Protein AF-B6GAD9-F1 (afdb_monomer)

Foldseek 3Di:
DDDAAEDAPVCCVVPVPVVLVCQQVVQGWYFHDDPNHGDDIDHDPVSVVVVVVVVVVVVVVVVVVVVVVVVVVVCVVVVVDDPPVVVVVVCCVPPVD

Secondary structure (DSSP, 8-state):
-PPPEEEEHHHHHHSHHHHHHHHHHH---EEEEETTEEEEEE--HHHHHHHHHHHHHHHHHHHHHHHHHHHHHHHHHHT----HHHHHHHHHHHH--

pLDDT: mean 93.45, std 6.85, range [51.19, 97.62]

InterPro domains:
  IPR006442 Type II toxin-antitoxin system, antitoxin Phd/YefM [PF02604] (8-53)
  IPR036165 YefM-like superfamily [SSF143120] (6-83)

Solvent-accessible surface area (backbone atoms only — not comparable to full-atom values): 5566 Å² total; per-residue (Å²): 131,82,80,74,51,71,45,54,51,68,46,55,78,76,41,43,68,63,54,50,50,47,14,58,72,68,62,47,61,35,33,25,20,57,95,89,36,78,76,47,75,48,56,27,66,69,56,48,51,54,56,48,52,54,52,50,54,50,52,51,53,50,50,54,52,49,51,54,51,52,49,51,53,50,35,49,75,72,62,72,58,73,60,66,74,58,54,52,51,53,43,29,76,74,69,74,95

Sequence (97 aa):
MAMPHMEPISEMQRNSASLTERATQTKEPIYLTKHGKASVVLIDAEEFDRRMSYRDAIIEREQDRYAGIMQGHSQIAQGDGVPLGTALRQLEETWGM

Organism: NCBI:txid445975

Structure (mmCIF, N/CA/C/O backbone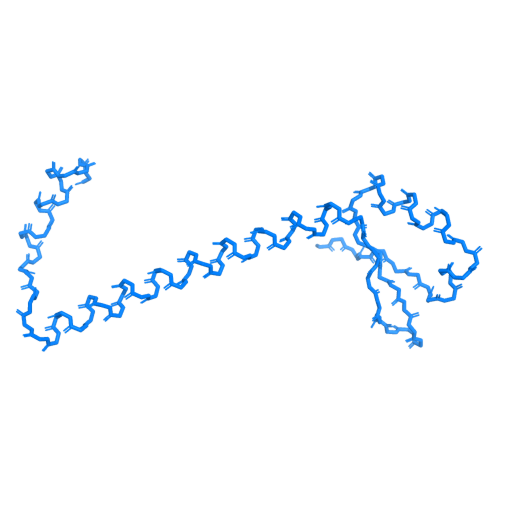):
data_AF-B6GAD9-F1
#
_entry.id   AF-B6GAD9-F1
#
loop_
_atom_site.group_PDB
_atom_site.id
_atom_site.type_symbol
_atom_site.label_atom_id
_atom_site.label_alt_id
_atom_site.label_comp_id
_atom_site.label_asym_id
_atom_site.label_entity_id
_atom_site.label_seq_id
_atom_site.pdbx_PDB_ins_code
_atom_site.Cartn_x
_atom_site.Cartn_y
_atom_site.Cartn_z
_atom_site.occupancy
_atom_site.B_iso_or_equiv
_atom_site.auth_seq_id
_atom_site.auth_comp_id
_atom_site.auth_asym_id
_atom_site.auth_atom_id
_atom_site.pdbx_PDB_model_num
ATOM 1 N N . MET A 1 1 ? -3.982 16.110 5.417 1.00 51.19 1 MET A N 1
ATOM 2 C CA . MET A 1 1 ? -3.980 14.664 5.717 1.00 51.19 1 MET A CA 1
ATOM 3 C C . MET A 1 1 ? -4.859 14.480 6.942 1.00 51.19 1 MET A C 1
ATOM 5 O O . MET A 1 1 ? -4.575 15.124 7.946 1.00 51.19 1 MET A O 1
ATOM 9 N N . ALA A 1 2 ? -5.978 13.760 6.8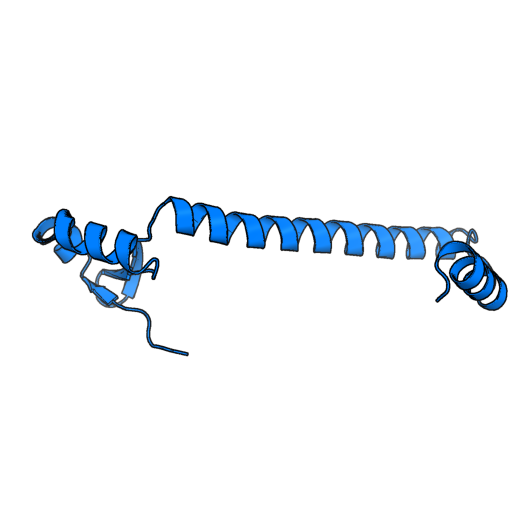36 1.00 69.25 2 ALA A N 1
ATOM 10 C CA . ALA A 1 2 ? -6.831 13.515 7.999 1.00 69.25 2 ALA A CA 1
ATOM 11 C C . ALA A 1 2 ? -6.034 12.720 9.042 1.00 69.25 2 ALA A C 1
ATOM 13 O O . ALA A 1 2 ? -5.232 11.858 8.677 1.00 69.25 2 ALA A O 1
ATOM 14 N N . MET A 1 3 ? -6.201 13.047 10.323 1.00 74.75 3 MET A N 1
ATOM 15 C CA . MET A 1 3 ? -5.550 12.284 11.384 1.00 74.75 3 MET A CA 1
ATOM 16 C C . MET A 1 3 ? -6.122 10.862 11.384 1.00 74.75 3 MET A C 1
ATOM 18 O O . MET A 1 3 ? -7.347 10.720 11.387 1.00 74.75 3 MET A O 1
ATOM 22 N N . PRO A 1 4 ? -5.275 9.818 11.361 1.00 83.00 4 PRO A N 1
ATOM 23 C CA . PRO A 1 4 ? -5.762 8.451 11.398 1.00 83.00 4 PRO A CA 1
ATOM 24 C C . PRO A 1 4 ? -6.492 8.202 12.715 1.00 83.00 4 PRO A C 1
ATOM 26 O O . PRO A 1 4 ? -6.097 8.717 13.763 1.00 83.00 4 PRO A O 1
ATOM 29 N N . HIS A 1 5 ? -7.561 7.415 12.662 1.00 90.81 5 HIS A N 1
ATOM 30 C CA . HIS A 1 5 ? -8.305 7.065 13.859 1.00 90.81 5 HIS A CA 1
ATOM 31 C C . HIS A 1 5 ? -7.441 6.177 14.767 1.00 90.81 5 HIS A C 1
ATOM 33 O O . HIS A 1 5 ? -6.858 5.196 14.301 1.00 90.81 5 HIS A O 1
ATOM 39 N N . MET A 1 6 ? -7.334 6.539 16.047 1.00 93.69 6 MET A N 1
ATOM 40 C CA . MET A 1 6 ? -6.480 5.858 17.020 1.00 93.69 6 MET A CA 1
ATOM 41 C C . MET A 1 6 ? -7.294 5.381 18.214 1.00 93.69 6 MET A C 1
ATOM 43 O O . MET A 1 6 ? -8.085 6.148 18.753 1.00 93.69 6 MET A O 1
ATOM 47 N N . GLU A 1 7 ? -7.031 4.156 18.660 1.00 94.88 7 GLU A N 1
ATOM 48 C CA . GLU A 1 7 ? -7.650 3.565 19.851 1.00 94.88 7 GLU A CA 1
ATOM 49 C C . GLU A 1 7 ? -6.587 2.854 20.705 1.00 94.88 7 GLU A C 1
ATOM 51 O O . GLU A 1 7 ? -5.568 2.403 20.176 1.00 94.88 7 GLU A O 1
ATOM 56 N N . PRO A 1 8 ? -6.743 2.734 22.030 1.00 95.56 8 PRO A N 1
ATOM 57 C CA . PRO A 1 8 ? -5.883 1.878 22.845 1.00 95.56 8 PRO A CA 1
ATOM 58 C C . PRO A 1 8 ? -5.990 0.406 22.426 1.00 95.56 8 PRO A C 1
ATOM 60 O O . PRO A 1 8 ? -7.075 -0.093 22.152 1.00 95.56 8 PRO A O 1
ATOM 63 N N . ILE A 1 9 ? -4.896 -0.355 22.471 1.00 95.25 9 ILE A N 1
ATOM 64 C CA . ILE A 1 9 ? -4.929 -1.795 22.150 1.00 95.25 9 ILE A CA 1
ATOM 65 C C . ILE A 1 9 ? -5.838 -2.597 23.100 1.00 95.25 9 ILE A C 1
ATOM 67 O O . ILE A 1 9 ? -6.345 -3.652 22.732 1.00 95.25 9 ILE A O 1
ATOM 71 N N . SER A 1 10 ? -6.095 -2.085 24.308 1.00 94.44 10 SER A N 1
ATOM 72 C CA . SER A 1 10 ? -7.073 -2.664 25.233 1.00 94.44 10 SER A CA 1
ATOM 73 C C . SER A 1 10 ? -8.511 -2.602 24.708 1.00 94.44 10 SER A C 1
ATOM 75 O O . SER A 1 10 ? -9.318 -3.438 25.106 1.00 94.44 10 SER A O 1
ATOM 77 N N . GLU A 1 11 ? -8.837 -1.668 23.806 1.00 94.31 11 GLU A N 1
ATOM 78 C CA . GLU A 1 11 ? -10.164 -1.596 23.180 1.00 94.31 11 GLU A CA 1
ATOM 79 C C . GLU A 1 11 ? -10.439 -2.796 22.281 1.00 94.31 11 GLU A C 1
ATOM 81 O O . GLU A 1 11 ? -11.571 -3.264 22.226 1.00 94.31 11 GLU A O 1
ATOM 86 N N . MET A 1 12 ? -9.408 -3.390 21.673 1.00 92.00 12 MET A N 1
ATOM 87 C CA . MET A 1 12 ? -9.568 -4.634 20.916 1.00 92.00 12 MET A CA 1
ATOM 88 C C . MET A 1 12 ? -10.118 -5.766 21.792 1.00 92.00 12 MET A C 1
ATOM 90 O O . MET A 1 12 ? -10.928 -6.562 21.336 1.00 92.00 12 MET A O 1
ATOM 94 N N . GLN A 1 13 ? -9.717 -5.837 23.064 1.00 90.50 13 GLN A N 1
ATOM 95 C CA . GLN A 1 13 ? -10.218 -6.867 23.979 1.00 90.50 13 GLN A CA 1
ATOM 96 C C . GLN A 1 13 ? -11.648 -6.586 24.454 1.00 90.50 13 GLN A C 1
ATOM 98 O O . GLN A 1 13 ? -12.390 -7.523 24.732 1.00 90.50 13 GLN A O 1
ATOM 103 N N . ARG A 1 14 ? -12.026 -5.307 24.575 1.00 93.19 14 ARG A N 1
ATOM 104 C CA . ARG A 1 14 ? -13.321 -4.880 25.131 1.00 93.19 14 ARG A CA 1
ATOM 105 C C . ARG A 1 14 ? -14.423 -4.800 24.078 1.00 93.19 14 ARG A C 1
ATOM 107 O O . ARG A 1 14 ? -15.553 -5.171 24.364 1.00 93.19 14 ARG A O 1
ATOM 114 N N . ASN A 1 15 ? -14.080 -4.333 22.878 1.00 94.62 15 ASN A N 1
ATOM 115 C CA . ASN A 1 15 ? -15.011 -3.888 21.843 1.00 94.62 15 ASN A CA 1
ATOM 116 C C . ASN A 1 15 ? -14.634 -4.419 20.443 1.00 94.62 15 ASN A C 1
ATOM 118 O O . ASN A 1 15 ? -14.824 -3.733 19.436 1.00 94.62 15 ASN A O 1
ATOM 122 N N . SER A 1 16 ? -14.114 -5.650 20.354 1.00 93.44 16 SER A N 1
ATOM 123 C CA . SER A 1 16 ? -13.651 -6.262 19.093 1.00 93.44 16 SER A CA 1
ATOM 124 C C . SER A 1 16 ? -14.694 -6.238 17.972 1.00 93.44 16 SER A C 1
ATOM 126 O O . SER A 1 16 ? -14.351 -5.924 16.833 1.00 93.44 16 SER A O 1
ATOM 128 N N . ALA A 1 17 ? -15.963 -6.528 18.279 1.00 95.75 17 ALA A N 1
ATOM 129 C CA . ALA A 1 17 ? -17.040 -6.563 17.289 1.00 95.75 17 ALA A CA 1
ATOM 130 C C . ALA A 1 17 ? -17.263 -5.191 16.634 1.00 95.75 17 ALA A C 1
ATOM 132 O O . ALA A 1 17 ? -17.245 -5.084 15.411 1.00 95.75 17 ALA A O 1
ATOM 133 N N . SER A 1 18 ? -17.380 -4.136 17.446 1.00 95.44 18 SER A N 1
ATOM 134 C CA . SER A 1 18 ? -17.568 -2.764 16.962 1.00 95.44 18 SER A CA 1
ATOM 135 C C . SER A 1 18 ? -16.355 -2.266 16.173 1.00 95.44 18 SER A C 1
ATOM 137 O O . SER A 1 18 ? -16.507 -1.659 15.116 1.00 95.44 18 SER A O 1
ATOM 139 N N . LEU A 1 19 ? -15.137 -2.556 16.641 1.00 95.06 19 LEU A N 1
ATOM 140 C CA . LEU A 1 19 ? -13.914 -2.190 15.920 1.00 95.06 19 LEU A CA 1
ATOM 141 C C . LEU A 1 19 ? -13.810 -2.898 14.566 1.00 95.06 19 LEU A C 1
ATOM 143 O O . LEU A 1 19 ? -13.436 -2.269 13.577 1.00 95.06 19 LEU A O 1
ATOM 147 N N . THR A 1 20 ? -14.173 -4.180 14.516 1.00 95.00 20 THR A N 1
ATOM 148 C CA 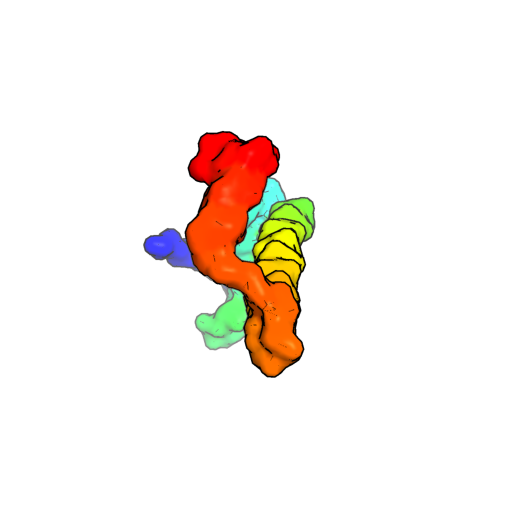. THR A 1 20 ? -14.181 -4.962 13.274 1.00 95.00 20 THR A CA 1
ATOM 149 C C . THR A 1 20 ? -15.222 -4.419 12.305 1.00 95.00 20 THR A C 1
ATOM 151 O O . THR A 1 20 ? -14.896 -4.172 11.152 1.00 95.00 20 THR A O 1
ATOM 154 N N . GLU A 1 21 ? -16.445 -4.163 12.772 1.00 96.50 21 GLU A N 1
ATOM 155 C CA . GLU A 1 21 ? -17.516 -3.582 11.958 1.00 96.50 21 GLU A CA 1
ATOM 156 C C . GLU A 1 21 ? -17.117 -2.220 11.376 1.00 96.50 21 GLU A C 1
ATOM 158 O O . GLU A 1 21 ? -17.292 -1.965 10.187 1.00 96.50 21 GLU A O 1
ATOM 163 N N . ARG A 1 22 ? -16.506 -1.351 12.187 1.00 95.00 22 ARG A N 1
ATOM 164 C CA . ARG A 1 22 ? -16.007 -0.056 11.713 1.00 95.00 22 ARG A CA 1
ATOM 165 C C . ARG A 1 22 ? -14.936 -0.225 10.641 1.00 95.00 22 ARG A C 1
ATOM 167 O O . ARG A 1 22 ? -15.005 0.456 9.618 1.00 95.00 22 ARG A O 1
ATOM 174 N N . ALA A 1 23 ? -13.965 -1.112 10.856 1.00 95.62 23 ALA A N 1
ATOM 175 C CA . ALA A 1 23 ? -12.905 -1.379 9.886 1.00 95.62 23 ALA A CA 1
ATOM 176 C C . ALA A 1 23 ? -13.465 -1.915 8.556 1.00 95.62 23 ALA A C 1
ATOM 178 O O . ALA A 1 23 ? -13.049 -1.455 7.494 1.00 95.62 23 ALA A O 1
ATOM 179 N N . THR A 1 24 ? -14.443 -2.826 8.597 1.00 96.50 24 THR A N 1
ATOM 180 C CA . THR A 1 24 ? -15.046 -3.424 7.393 1.00 96.50 24 THR A CA 1
ATOM 181 C C . THR A 1 24 ? -16.006 -2.484 6.666 1.00 96.50 24 THR A C 1
ATOM 183 O O . THR A 1 24 ? -16.045 -2.502 5.439 1.00 96.50 24 THR A O 1
ATOM 186 N N . GLN A 1 25 ? -16.744 -1.626 7.376 1.00 96.62 25 GLN A N 1
ATOM 187 C CA . GLN A 1 25 ? -17.664 -0.658 6.764 1.00 96.62 25 GLN A CA 1
ATOM 188 C C . GLN A 1 25 ? -16.942 0.553 6.178 1.00 96.62 25 GLN A C 1
ATOM 190 O O . GLN A 1 25 ? -17.238 0.973 5.063 1.00 96.62 25 GLN A O 1
ATOM 195 N N . THR A 1 26 ? -16.004 1.134 6.928 1.00 95.38 26 THR A N 1
ATOM 196 C CA . THR A 1 26 ? -15.307 2.352 6.488 1.00 95.38 26 THR A CA 1
ATOM 197 C C . THR A 1 26 ? -14.169 2.053 5.526 1.00 95.38 26 THR A C 1
ATOM 199 O O . THR A 1 26 ? -13.789 2.933 4.761 1.00 95.38 26 THR A O 1
ATOM 202 N N . LYS A 1 27 ? -13.611 0.833 5.579 1.00 95.69 27 LYS A N 1
ATOM 203 C CA . LYS A 1 27 ? -12.381 0.448 4.870 1.00 95.69 27 LYS A CA 1
ATOM 204 C C . LYS A 1 27 ? -11.185 1.355 5.217 1.00 95.69 27 LYS A C 1
ATOM 206 O O . LYS A 1 27 ? -10.171 1.350 4.519 1.00 95.69 27 LYS A O 1
ATOM 211 N N . GLU A 1 28 ? -11.274 2.112 6.313 1.00 95.00 28 GLU A N 1
ATOM 212 C CA . GLU A 1 28 ? -10.200 2.963 6.816 1.00 95.00 28 GLU A CA 1
ATOM 213 C C . GLU A 1 28 ? -9.433 2.269 7.953 1.00 95.00 28 GLU A C 1
ATOM 215 O O . GLU A 1 28 ? -10.035 1.588 8.789 1.00 95.00 28 GLU A O 1
ATOM 220 N N . PRO A 1 29 ? -8.098 2.427 8.018 1.00 95.31 29 PRO A N 1
ATOM 221 C CA . PRO A 1 29 ? -7.281 1.799 9.043 1.00 95.31 29 PRO A CA 1
ATOM 222 C C . PRO A 1 29 ? -7.504 2.434 10.420 1.00 95.31 29 PRO A C 1
ATOM 224 O O . PRO A 1 29 ? -7.507 3.657 10.582 1.00 95.31 29 PRO A O 1
ATOM 227 N N . ILE A 1 30 ? -7.588 1.579 11.434 1.00 95.75 30 ILE A N 1
ATOM 228 C CA . ILE A 1 30 ? -7.645 1.949 12.847 1.00 95.75 30 ILE A CA 1
ATOM 229 C C . ILE A 1 30 ? -6.292 1.633 13.481 1.00 95.75 30 ILE A C 1
ATOM 231 O O . ILE A 1 30 ? -5.847 0.485 13.498 1.00 95.75 30 ILE A O 1
ATOM 235 N N . TYR A 1 31 ? -5.625 2.645 14.026 1.00 95.94 31 TYR A N 1
ATOM 236 C CA . TYR A 1 31 ? -4.317 2.498 14.655 1.00 95.94 31 TYR A CA 1
ATOM 237 C C . TYR A 1 31 ? -4.480 2.185 16.140 1.00 95.94 31 TYR A C 1
ATOM 239 O O . TYR A 1 31 ? -4.884 3.027 16.939 1.00 95.94 31 TYR A O 1
ATOM 247 N N . LEU A 1 32 ? -4.114 0.970 16.527 1.00 95.69 32 LEU A N 1
ATOM 248 C CA . LEU A 1 32 ? -4.128 0.537 17.914 1.00 95.69 32 LEU A CA 1
ATOM 249 C C . LEU A 1 32 ? -2.828 0.931 18.609 1.00 95.69 32 LEU A C 1
ATOM 251 O O . LEU A 1 32 ? -1.719 0.597 18.170 1.00 95.69 32 LEU A O 1
ATOM 255 N N . THR A 1 33 ? -2.965 1.625 19.731 1.00 96.06 33 THR A N 1
ATOM 256 C CA . THR A 1 33 ? -1.856 2.213 20.473 1.00 96.06 33 THR A CA 1
ATOM 257 C C . THR A 1 33 ? -1.533 1.434 21.744 1.00 96.06 33 THR A C 1
ATOM 259 O O . THR A 1 33 ? -2.412 0.970 22.469 1.00 96.06 33 THR A O 1
ATOM 262 N N . LYS A 1 34 ? -0.242 1.319 22.054 1.00 95.69 34 LYS A N 1
ATOM 263 C CA . LYS A 1 34 ? 0.268 0.818 23.333 1.00 95.69 34 LYS A CA 1
ATOM 264 C C . LYS A 1 34 ? 1.194 1.879 23.913 1.00 95.69 34 LYS A C 1
ATOM 266 O O . LYS A 1 34 ? 2.133 2.309 23.249 1.00 95.69 34 LYS A O 1
ATOM 271 N N . HIS A 1 35 ? 0.903 2.337 25.130 1.00 93.25 35 HIS A N 1
ATOM 272 C CA . HIS A 1 35 ? 1.621 3.450 25.772 1.00 93.25 35 HIS A CA 1
ATOM 273 C C . HIS A 1 35 ? 1.677 4.721 24.892 1.00 93.25 35 HIS A C 1
ATOM 275 O O . HIS A 1 35 ? 2.724 5.351 24.760 1.00 93.25 35 HIS A O 1
ATOM 281 N N . GLY A 1 36 ? 0.562 5.057 24.229 1.00 89.25 36 GLY A N 1
ATOM 282 C CA . GLY A 1 36 ? 0.440 6.251 23.381 1.00 89.25 36 GLY A CA 1
ATOM 283 C C . GLY A 1 36 ? 1.139 6.171 22.019 1.00 89.25 36 GLY A C 1
ATOM 284 O O . GLY A 1 3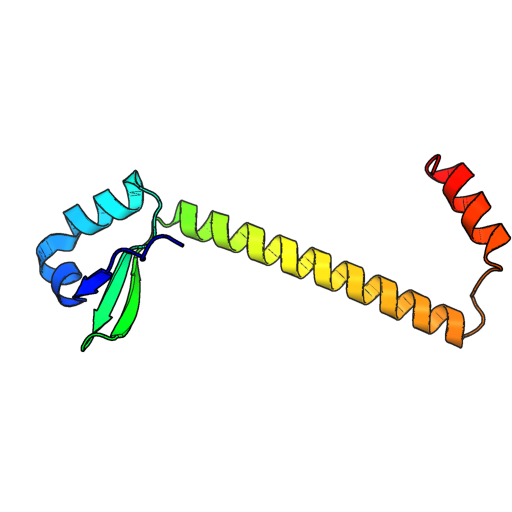6 ? 1.104 7.138 21.266 1.00 89.25 36 GLY A O 1
ATOM 285 N N . LYS A 1 37 ? 1.763 5.037 21.675 1.00 92.50 37 LYS A N 1
ATOM 286 C CA . LYS A 1 37 ? 2.402 4.819 20.370 1.00 92.50 37 LYS A CA 1
ATOM 287 C C . LYS A 1 37 ? 1.619 3.804 19.555 1.00 92.50 37 LYS A C 1
ATOM 289 O O . LYS A 1 37 ? 1.214 2.777 20.097 1.00 92.50 37 LYS A O 1
ATOM 294 N N . ALA A 1 38 ? 1.439 4.071 18.263 1.00 92.81 38 ALA A N 1
ATOM 295 C CA . ALA A 1 38 ? 0.879 3.096 17.333 1.00 92.81 38 ALA A CA 1
ATOM 296 C C . ALA A 1 38 ? 1.701 1.798 17.365 1.00 92.81 38 ALA A C 1
ATOM 298 O O . ALA A 1 38 ? 2.931 1.834 17.360 1.00 92.81 38 ALA A O 1
ATOM 299 N N . SER A 1 39 ? 1.010 0.664 17.439 1.00 94.56 39 SER A N 1
ATOM 300 C CA . SER A 1 39 ? 1.622 -0.660 17.603 1.00 94.56 39 SER A CA 1
ATOM 301 C C . SER A 1 39 ? 1.056 -1.699 16.641 1.00 94.56 39 SER A C 1
ATOM 303 O O . SER A 1 39 ? 1.796 -2.553 16.168 1.00 94.56 39 SER A O 1
ATOM 305 N N . VAL A 1 40 ? -0.238 -1.606 16.330 1.00 94.44 40 VAL A N 1
ATOM 306 C CA . VAL A 1 40 ? -0.948 -2.497 15.408 1.00 94.44 40 VAL A CA 1
ATOM 307 C C . VAL A 1 40 ? -1.909 -1.647 14.585 1.00 94.44 40 VAL A C 1
ATOM 309 O O . VAL A 1 40 ? -2.400 -0.630 15.070 1.00 94.44 40 VAL A O 1
ATOM 312 N N . VAL A 1 41 ? -2.181 -2.054 13.349 1.00 95.31 41 VAL A N 1
ATOM 313 C CA . VAL A 1 41 ? -3.234 -1.464 12.520 1.00 95.31 41 VAL A CA 1
ATOM 314 C C . VAL A 1 41 ? -4.296 -2.528 12.287 1.00 95.31 41 VAL A C 1
ATOM 316 O O . VAL A 1 41 ? -3.971 -3.632 11.859 1.00 95.31 41 VAL A O 1
ATOM 319 N N . LEU A 1 42 ? -5.548 -2.197 12.588 1.00 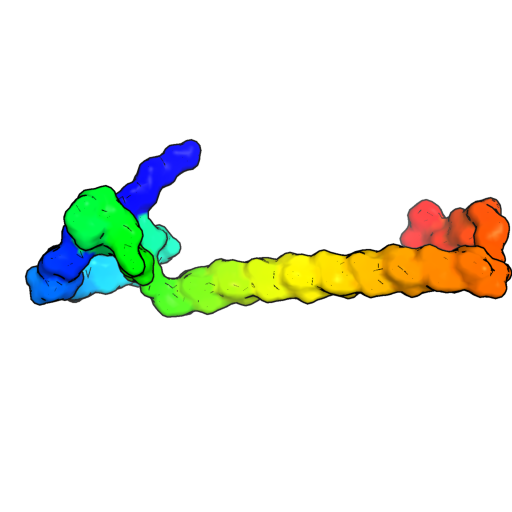95.69 42 LEU A N 1
ATOM 320 C CA . LEU A 1 42 ? -6.709 -2.981 12.194 1.00 95.69 42 LEU A CA 1
ATOM 321 C C . LEU A 1 42 ? -7.275 -2.381 10.910 1.00 95.69 42 LEU A C 1
ATOM 323 O O . LEU A 1 42 ? -7.556 -1.186 10.849 1.00 95.69 42 LEU A O 1
ATOM 327 N N . ILE A 1 43 ? -7.453 -3.212 9.897 1.00 96.38 43 ILE A N 1
ATOM 328 C CA . ILE A 1 43 ? -8.073 -2.849 8.629 1.00 96.38 43 ILE A CA 1
ATOM 329 C C . ILE A 1 43 ? -8.840 -4.067 8.118 1.00 96.38 43 ILE A C 1
ATOM 331 O O . ILE A 1 43 ? -8.529 -5.204 8.475 1.00 96.38 43 ILE A O 1
ATOM 335 N N . ASP A 1 44 ? -9.857 -3.815 7.307 1.00 97.62 44 ASP A N 1
ATOM 336 C CA . ASP A 1 44 ? -10.515 -4.844 6.519 1.00 97.62 44 ASP A CA 1
ATOM 337 C C . ASP A 1 44 ? -9.509 -5.649 5.680 1.00 97.62 44 ASP A C 1
ATOM 339 O O . ASP A 1 44 ? -8.603 -5.077 5.072 1.00 97.62 44 ASP A O 1
ATOM 343 N N . ALA A 1 45 ? -9.665 -6.974 5.662 1.00 97.25 45 ALA A N 1
ATOM 344 C CA . ALA A 1 45 ? -8.710 -7.869 5.015 1.00 97.25 45 ALA A CA 1
ATOM 345 C C . ALA A 1 45 ? -8.663 -7.674 3.490 1.00 97.25 45 ALA A C 1
ATOM 347 O O . ALA A 1 45 ? -7.581 -7.549 2.926 1.00 97.25 45 ALA A O 1
ATOM 348 N N . GLU A 1 46 ? -9.820 -7.564 2.830 1.00 97.50 46 GLU A N 1
ATOM 349 C CA . GLU A 1 46 ? -9.876 -7.361 1.375 1.00 97.50 46 GLU A CA 1
ATOM 350 C C . GLU A 1 46 ? -9.276 -6.009 0.977 1.00 97.50 46 GLU A C 1
ATOM 352 O O . GLU A 1 46 ? -8.550 -5.898 -0.010 1.00 97.50 46 GLU A O 1
ATOM 357 N N . GLU A 1 47 ? -9.540 -4.964 1.761 1.00 97.19 47 GLU A N 1
ATOM 358 C CA . GLU A 1 47 ? -8.939 -3.653 1.535 1.00 97.19 47 GLU A CA 1
ATOM 359 C C . GLU A 1 47 ? -7.427 -3.654 1.781 1.00 97.19 47 GLU A C 1
ATOM 361 O O . GLU A 1 47 ? -6.690 -2.986 1.052 1.00 97.19 47 GLU A O 1
ATOM 366 N N . PHE A 1 48 ? -6.945 -4.395 2.781 1.00 96.56 48 PHE A N 1
ATOM 367 C CA . PHE A 1 48 ? -5.513 -4.590 2.991 1.00 96.56 48 PHE A CA 1
ATOM 368 C C . PHE A 1 48 ? -4.860 -5.233 1.767 1.00 96.56 48 PHE A C 1
ATOM 370 O O . PHE A 1 48 ? -3.888 -4.680 1.246 1.00 96.56 48 PHE A O 1
ATOM 377 N N . ASP A 1 49 ? -5.428 -6.334 1.276 1.00 97.25 49 ASP A N 1
ATOM 378 C CA . ASP A 1 49 ? -4.920 -7.049 0.106 1.00 97.25 49 ASP A CA 1
ATOM 379 C C . ASP A 1 49 ? -4.936 -6.152 -1.135 1.00 97.25 49 ASP A C 1
ATOM 381 O O . ASP A 1 49 ? -3.936 -6.056 -1.848 1.00 97.25 49 ASP A O 1
ATOM 385 N N . ARG A 1 50 ? -6.018 -5.394 -1.346 1.00 96.19 50 ARG A N 1
AT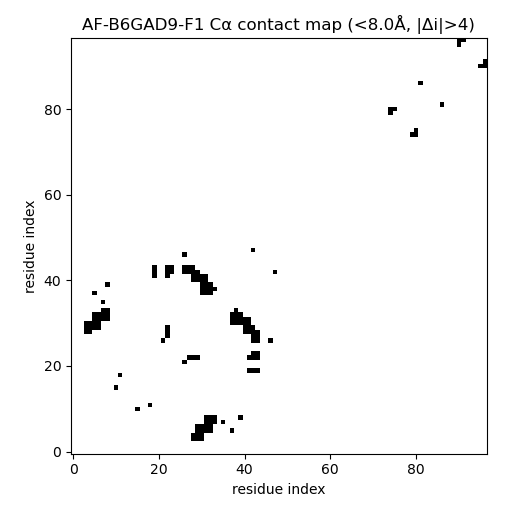OM 386 C CA . ARG A 1 50 ? -6.127 -4.424 -2.444 1.00 96.19 50 ARG A CA 1
ATOM 387 C C . ARG A 1 50 ? -5.059 -3.329 -2.362 1.00 96.19 50 ARG A C 1
ATOM 389 O O . ARG A 1 50 ? -4.455 -2.962 -3.369 1.00 96.19 50 ARG A O 1
ATOM 396 N N . ARG A 1 51 ? -4.804 -2.773 -1.171 1.00 94.88 51 ARG A N 1
ATOM 397 C CA . ARG A 1 51 ? -3.747 -1.761 -0.979 1.00 94.88 51 ARG A CA 1
ATOM 398 C C . ARG A 1 51 ? -2.358 -2.353 -1.226 1.00 94.88 51 ARG A C 1
ATOM 400 O O . ARG A 1 51 ? -1.521 -1.679 -1.830 1.00 94.88 51 ARG A O 1
ATOM 407 N N . MET A 1 52 ? -2.118 -3.593 -0.796 1.00 95.06 52 MET A N 1
ATOM 408 C CA . MET A 1 52 ? -0.854 -4.291 -1.045 1.00 95.06 52 MET A CA 1
ATOM 409 C C . MET A 1 52 ? -0.659 -4.613 -2.526 1.00 95.06 52 MET A C 1
ATOM 411 O O . MET A 1 52 ? 0.422 -4.353 -3.046 1.00 95.06 52 MET A O 1
ATOM 415 N N . SER A 1 53 ? -1.703 -5.027 -3.249 1.00 96.00 53 SER A N 1
ATOM 416 C CA . SER A 1 53 ? -1.583 -5.330 -4.678 1.00 96.00 53 SER A CA 1
ATOM 417 C C . SER A 1 53 ? -1.161 -4.115 -5.507 1.00 96.00 53 SER A C 1
ATOM 419 O O . SER A 1 53 ? -0.376 -4.247 -6.441 1.00 96.00 53 SER A O 1
ATOM 421 N N . TYR A 1 54 ? -1.630 -2.906 -5.168 1.00 94.19 54 TYR A N 1
ATOM 422 C CA . TYR A 1 54 ? -1.152 -1.696 -5.851 1.00 94.19 54 TYR A CA 1
ATOM 423 C C . TYR A 1 54 ? 0.314 -1.410 -5.562 1.00 94.19 54 TYR A C 1
ATOM 425 O O . TYR A 1 54 ? 1.045 -0.982 -6.453 1.00 94.19 54 TYR A O 1
ATOM 433 N N . ARG A 1 55 ? 0.746 -1.622 -4.316 1.00 94.06 55 ARG A N 1
ATOM 434 C CA . ARG A 1 55 ? 2.146 -1.449 -3.942 1.00 94.06 55 ARG A CA 1
ATOM 435 C C . ARG A 1 55 ? 3.029 -2.421 -4.723 1.00 94.06 55 ARG A C 1
ATOM 437 O O . ARG A 1 55 ? 4.052 -1.989 -5.244 1.00 94.06 55 ARG A O 1
ATOM 444 N N . ASP A 1 56 ? 2.624 -3.680 -4.829 1.00 95.38 56 ASP A N 1
ATOM 445 C CA . ASP A 1 56 ? 3.382 -4.700 -5.554 1.00 95.38 56 ASP A CA 1
ATOM 446 C C . ASP A 1 56 ? 3.457 -4.374 -7.050 1.00 95.38 56 ASP A C 1
ATOM 448 O O . ASP A 1 56 ? 4.551 -4.349 -7.606 1.00 95.38 56 ASP A O 1
ATOM 452 N N . ALA A 1 57 ? 2.340 -3.977 -7.669 1.00 95.00 57 ALA A N 1
ATOM 453 C CA . ALA A 1 57 ? 2.314 -3.551 -9.071 1.00 95.00 57 ALA A CA 1
ATOM 454 C C . ALA A 1 57 ? 3.209 -2.326 -9.345 1.00 95.00 57 ALA A C 1
ATOM 456 O O . ALA A 1 57 ? 3.836 -2.221 -10.399 1.00 95.00 57 ALA A O 1
ATOM 457 N N . ILE A 1 58 ? 3.288 -1.378 -8.402 1.00 95.75 58 ILE A N 1
ATOM 458 C CA . ILE A 1 58 ? 4.208 -0.237 -8.509 1.00 95.75 58 ILE A CA 1
ATOM 459 C C . ILE A 1 58 ? 5.657 -0.717 -8.435 1.00 95.75 58 ILE A C 1
ATOM 461 O O . ILE A 1 58 ? 6.473 -0.288 -9.244 1.00 95.75 58 ILE A O 1
ATOM 465 N N . ILE A 1 59 ? 5.983 -1.593 -7.482 1.00 95.81 59 ILE A N 1
ATOM 466 C CA . ILE A 1 59 ? 7.342 -2.123 -7.325 1.00 95.81 59 ILE A CA 1
ATOM 467 C C . ILE A 1 59 ? 7.773 -2.876 -8.584 1.00 95.81 59 ILE A C 1
ATOM 469 O O . ILE A 1 59 ? 8.867 -2.622 -9.078 1.00 95.81 59 ILE A O 1
ATOM 473 N N . GLU A 1 60 ? 6.917 -3.746 -9.117 1.00 95.94 60 GLU A N 1
ATOM 474 C CA . GLU A 1 60 ? 7.174 -4.502 -10.346 1.00 95.94 60 GLU A CA 1
ATOM 475 C C . GLU A 1 60 ? 7.448 -3.558 -11.523 1.00 95.94 60 GLU A C 1
ATOM 477 O O . GLU A 1 60 ? 8.508 -3.619 -12.144 1.00 95.94 60 GLU A O 1
ATOM 482 N N . ARG A 1 61 ? 6.569 -2.572 -11.745 1.00 95.81 61 ARG A N 1
ATOM 483 C CA . ARG A 1 61 ? 6.756 -1.565 -12.800 1.00 95.81 61 ARG A CA 1
ATOM 484 C C . ARG A 1 61 ? 8.064 -0.782 -12.649 1.00 95.81 61 ARG A C 1
ATOM 486 O O . ARG A 1 61 ? 8.711 -0.450 -13.645 1.00 95.81 61 ARG A O 1
ATOM 493 N N . GLU A 1 62 ? 8.435 -0.422 -11.424 1.00 96.88 62 GLU A N 1
ATOM 494 C CA . GLU A 1 62 ? 9.679 0.299 -11.147 1.00 96.88 62 GLU A CA 1
ATOM 495 C C . GLU A 1 62 ? 10.913 -0.582 -11.386 1.00 96.88 62 GLU A C 1
ATOM 497 O O . GLU A 1 62 ? 11.906 -0.097 -11.934 1.00 96.88 62 GLU A O 1
ATOM 502 N N . GLN A 1 63 ? 10.844 -1.871 -11.041 1.00 96.38 63 GLN A N 1
ATOM 503 C CA . GLN A 1 63 ? 11.899 -2.847 -11.320 1.00 96.38 63 GLN A CA 1
ATOM 504 C C . GLN A 1 63 ? 12.092 -3.049 -12.823 1.00 96.38 63 GLN A C 1
ATOM 506 O O . GLN A 1 63 ? 13.226 -2.961 -13.293 1.00 96.38 63 GLN A O 1
ATOM 511 N N . ASP A 1 64 ? 11.010 -3.220 -13.581 1.00 96.56 64 ASP A N 1
ATOM 512 C CA . ASP A 1 64 ? 11.062 -3.362 -15.039 1.00 96.56 64 ASP A CA 1
ATOM 513 C C . ASP A 1 64 ? 11.658 -2.119 -15.703 1.00 96.56 64 ASP A C 1
ATOM 515 O O . ASP A 1 64 ? 12.538 -2.207 -16.564 1.00 96.56 64 ASP A O 1
ATOM 519 N N . ARG A 1 65 ? 11.231 -0.929 -15.261 1.00 96.62 65 ARG A N 1
ATOM 520 C CA . ARG A 1 65 ? 11.769 0.336 -15.769 1.00 96.62 65 ARG A CA 1
ATOM 521 C C . ARG A 1 65 ? 13.254 0.480 -15.454 1.00 96.62 65 ARG A C 1
ATOM 523 O O . ARG A 1 65 ? 14.021 0.902 -16.319 1.00 96.62 65 ARG A O 1
ATOM 530 N N . TYR A 1 66 ? 13.668 0.130 -14.239 1.00 97.06 66 TYR A N 1
ATOM 531 C CA . TYR A 1 66 ? 15.075 0.150 -13.854 1.00 97.06 66 TYR A CA 1
ATOM 532 C C . TYR A 1 66 ? 15.900 -0.841 -14.684 1.00 97.06 66 TYR A C 1
ATOM 534 O O . TYR A 1 66 ? 16.955 -0.473 -15.203 1.00 97.06 66 TYR A O 1
ATOM 542 N N . ALA A 1 67 ? 15.401 -2.064 -14.873 1.00 96.88 67 ALA A N 1
ATOM 543 C CA . ALA A 1 67 ? 16.048 -3.083 -15.690 1.00 96.88 67 ALA A CA 1
ATOM 544 C C . ALA A 1 67 ? 16.228 -2.616 -17.143 1.00 96.88 67 ALA A C 1
ATOM 546 O O . ALA A 1 67 ? 17.334 -2.710 -17.675 1.00 96.88 67 ALA A O 1
ATOM 547 N N . GLY A 1 68 ? 15.193 -2.026 -17.752 1.00 96.62 68 GLY A N 1
ATOM 548 C CA . GLY A 1 68 ? 15.270 -1.472 -19.107 1.00 96.62 68 GLY A CA 1
ATOM 549 C C . GLY A 1 68 ? 16.290 -0.335 -19.240 1.00 96.62 68 GLY A C 1
ATOM 550 O O . GLY A 1 68 ? 17.068 -0.308 -20.194 1.00 96.62 68 GLY A O 1
ATOM 551 N N . ILE A 1 69 ? 16.356 0.571 -18.257 1.00 96.62 69 ILE A N 1
ATOM 552 C CA . ILE A 1 69 ? 17.363 1.648 -18.224 1.00 96.62 69 ILE A CA 1
ATOM 553 C C . ILE A 1 69 ? 18.779 1.065 -18.137 1.00 96.62 69 ILE A C 1
ATOM 555 O O . ILE A 1 69 ? 19.666 1.462 -18.895 1.00 96.62 69 ILE A O 1
ATOM 559 N N . MET A 1 70 ? 18.999 0.104 -17.237 1.00 97.50 70 MET A N 1
ATOM 560 C CA . MET A 1 70 ? 20.305 -0.536 -17.059 1.00 97.50 70 MET A CA 1
ATOM 561 C C . MET A 1 70 ? 20.732 -1.324 -18.299 1.00 97.50 70 MET A C 1
ATOM 563 O O . MET A 1 70 ? 21.900 -1.265 -18.691 1.00 97.50 70 MET A O 1
ATOM 567 N N . GLN A 1 71 ? 19.792 -2.007 -18.954 1.00 96.44 71 GLN A N 1
ATOM 568 C CA . GLN A 1 71 ? 20.030 -2.669 -20.231 1.00 96.44 71 GLN A CA 1
ATOM 569 C C . GLN A 1 71 ? 20.466 -1.659 -21.300 1.00 96.44 71 GLN A C 1
ATOM 571 O O . GLN A 1 71 ? 21.490 -1.877 -21.947 1.00 96.44 71 GLN A O 1
ATOM 576 N N . GLY A 1 72 ? 19.755 -0.536 -21.441 1.00 94.94 72 GLY A N 1
ATOM 577 C CA . GLY A 1 72 ? 20.118 0.523 -22.386 1.00 94.94 72 GLY A CA 1
ATOM 578 C C . GLY A 1 72 ? 21.515 1.096 -22.125 1.00 94.94 72 GLY A C 1
ATOM 579 O O . GLY A 1 72 ? 22.305 1.255 -23.054 1.00 94.94 72 GLY A O 1
ATOM 580 N N . HIS A 1 73 ? 21.873 1.328 -20.857 1.00 96.12 73 HIS A N 1
ATOM 581 C CA . HIS A 1 73 ? 23.235 1.733 -20.491 1.00 96.12 73 HIS A CA 1
ATOM 582 C C . HIS A 1 73 ? 24.286 0.698 -20.899 1.00 96.12 73 HIS A C 1
ATOM 584 O O . HIS A 1 73 ? 25.335 1.072 -21.426 1.00 96.12 73 HIS A O 1
ATOM 590 N N . SER A 1 74 ? 24.013 -0.590 -20.673 1.00 96.81 74 SER A N 1
ATOM 591 C CA . SER A 1 74 ? 24.921 -1.673 -21.054 1.00 96.81 74 SER A CA 1
ATO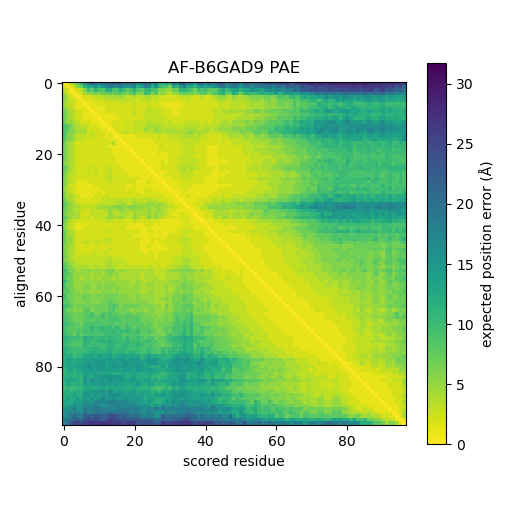M 592 C C . SER A 1 74 ? 25.122 -1.739 -22.571 1.00 96.81 74 SER A C 1
ATOM 594 O O . SER A 1 74 ? 26.261 -1.790 -23.025 1.00 96.81 74 SER A O 1
ATOM 596 N N . GLN A 1 75 ? 24.041 -1.640 -23.350 1.00 95.69 75 GLN A N 1
ATOM 597 C CA . GLN A 1 75 ? 24.083 -1.629 -24.816 1.00 95.69 75 GLN A CA 1
ATOM 598 C C . GLN A 1 75 ? 24.899 -0.449 -25.353 1.00 95.69 75 GLN A C 1
ATOM 600 O O . GLN A 1 75 ? 25.776 -0.632 -26.192 1.00 95.69 75 GLN A O 1
ATOM 605 N N . ILE A 1 76 ? 24.684 0.761 -24.824 1.00 94.56 76 ILE A N 1
ATOM 606 C CA . ILE A 1 76 ? 25.474 1.938 -25.216 1.00 94.56 76 ILE A CA 1
ATOM 607 C C . ILE A 1 76 ? 26.958 1.727 -24.891 1.00 94.56 76 ILE A C 1
ATOM 609 O O . ILE A 1 76 ? 27.811 2.018 -25.728 1.00 94.56 76 ILE A O 1
ATOM 613 N N . ALA A 1 77 ? 27.275 1.201 -23.704 1.00 95.69 77 ALA A N 1
ATOM 614 C CA . ALA A 1 77 ? 28.654 0.925 -23.304 1.00 95.69 77 ALA A CA 1
ATOM 615 C C . ALA A 1 77 ? 29.330 -0.145 -24.182 1.00 95.69 77 ALA A C 1
ATOM 617 O O . ALA A 1 77 ? 30.539 -0.080 -24.393 1.00 95.69 77 ALA A O 1
ATOM 618 N N . GLN A 1 78 ? 28.561 -1.103 -24.704 1.00 96.75 78 GLN A N 1
ATOM 619 C CA . GLN A 1 78 ? 29.029 -2.137 -25.634 1.00 96.75 78 GLN A CA 1
ATOM 620 C C . GLN A 1 78 ? 29.112 -1.652 -27.091 1.00 96.75 78 GLN A C 1
ATOM 622 O O . GLN A 1 78 ? 29.701 -2.332 -27.924 1.00 96.75 78 GLN A O 1
ATOM 627 N N . GLY A 1 79 ? 28.592 -0.458 -27.394 1.00 95.62 79 GLY A N 1
ATOM 628 C CA . GLY A 1 79 ? 28.560 0.094 -28.750 1.00 95.62 79 GLY A CA 1
ATOM 629 C C . GLY A 1 79 ? 27.341 -0.329 -29.574 1.00 95.62 79 GLY A C 1
ATOM 630 O O . GLY A 1 79 ? 27.256 0.035 -30.742 1.00 95.62 79 GLY A O 1
ATOM 631 N N . ASP A 1 80 ? 26.370 -1.012 -28.963 1.00 95.50 80 ASP A N 1
ATOM 632 C CA . ASP A 1 80 ? 25.132 -1.493 -29.598 1.00 95.50 80 ASP A CA 1
ATOM 633 C C . ASP A 1 80 ? 24.055 -0.397 -29.726 1.00 95.50 80 ASP A C 1
ATOM 635 O O . ASP A 1 80 ? 22.895 -0.661 -30.045 1.00 95.50 80 ASP A O 1
ATOM 639 N N . GLY A 1 81 ? 24.416 0.855 -29.443 1.00 92.31 81 GLY A N 1
ATOM 640 C CA . GLY A 1 81 ? 23.534 2.002 -29.617 1.00 92.31 81 GLY A CA 1
ATOM 641 C C . GLY A 1 81 ? 23.319 2.351 -31.092 1.00 92.31 81 GLY A C 1
ATOM 642 O O . GLY A 1 81 ? 24.185 2.147 -31.940 1.00 92.31 81 GLY A O 1
ATOM 643 N N . VAL A 1 82 ? 22.174 2.961 -31.395 1.00 93.88 82 VAL A N 1
ATOM 644 C CA . VAL A 1 82 ? 21.894 3.543 -32.717 1.00 93.88 82 VAL A CA 1
ATOM 645 C C . VAL A 1 82 ? 21.925 5.074 -32.653 1.00 93.88 82 VAL A C 1
ATOM 647 O O . VAL A 1 82 ? 21.643 5.653 -31.600 1.00 93.88 82 VAL A O 1
ATOM 650 N N . PRO A 1 83 ? 22.229 5.773 -33.764 1.00 95.00 83 PRO A N 1
ATOM 651 C CA . PRO A 1 83 ? 22.113 7.226 -33.817 1.00 95.00 83 PRO A CA 1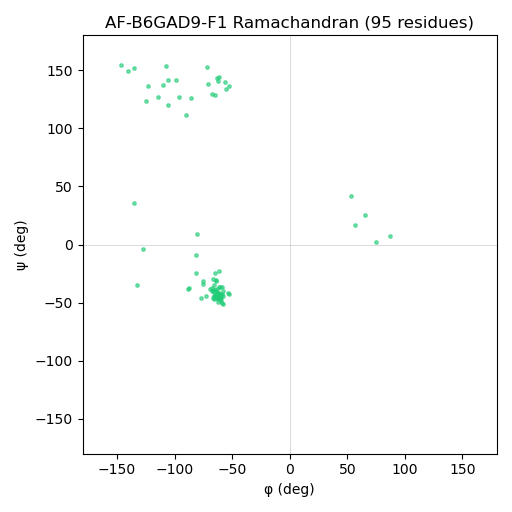
ATOM 652 C C . PRO A 1 83 ? 20.698 7.701 -33.454 1.00 95.00 83 PRO A C 1
ATOM 654 O O . PRO A 1 83 ? 19.710 7.124 -33.909 1.00 95.00 83 PRO A O 1
ATOM 657 N N . LEU A 1 84 ? 20.598 8.802 -32.700 1.00 91.81 84 LEU A N 1
ATOM 658 C CA . LEU A 1 84 ? 19.324 9.330 -32.190 1.00 91.81 84 LEU A CA 1
ATOM 659 C C . LEU A 1 84 ? 18.272 9.545 -33.291 1.00 91.81 84 LEU A C 1
ATOM 661 O O . LEU A 1 84 ? 17.113 9.191 -33.111 1.00 91.81 84 LEU A O 1
ATOM 665 N N . GLY A 1 85 ? 18.672 10.077 -34.450 1.00 95.06 85 GLY A N 1
ATOM 666 C CA . GLY A 1 85 ? 17.751 10.293 -35.572 1.00 95.06 85 GLY A CA 1
ATOM 667 C C . GLY A 1 85 ? 17.162 8.997 -36.142 1.00 95.06 85 GLY A C 1
ATOM 668 O O . GLY A 1 85 ? 16.024 8.998 -36.604 1.00 95.06 85 GLY A O 1
ATOM 669 N N . THR A 1 86 ? 17.906 7.888 -36.081 1.00 94.75 86 THR A N 1
ATOM 670 C CA . THR A 1 86 ? 17.405 6.562 -36.469 1.00 94.75 86 THR A CA 1
ATOM 671 C C . THR A 1 86 ? 16.415 6.038 -35.433 1.00 94.75 86 THR A C 1
ATOM 673 O O . THR A 1 86 ? 15.350 5.561 -35.813 1.00 94.75 86 THR A O 1
ATOM 676 N N . ALA A 1 87 ? 16.726 6.179 -34.139 1.00 92.19 87 ALA A N 1
ATOM 677 C CA . ALA A 1 87 ? 15.828 5.765 -33.060 1.00 92.19 87 ALA A CA 1
ATOM 678 C C . ALA A 1 87 ? 14.486 6.515 -33.093 1.00 92.19 87 ALA A C 1
ATOM 680 O O . ALA A 1 87 ? 13.436 5.889 -32.991 1.00 92.19 87 ALA A O 1
ATOM 681 N N . LEU A 1 88 ? 14.506 7.841 -33.277 1.00 93.69 88 LEU A N 1
ATOM 682 C CA . LEU A 1 88 ? 13.285 8.655 -33.342 1.00 93.69 88 LEU A CA 1
ATOM 683 C C . LEU A 1 88 ? 12.377 8.230 -34.502 1.00 93.69 88 LEU A C 1
ATOM 685 O O . LEU A 1 88 ? 11.181 8.056 -34.302 1.00 93.69 88 LEU A O 1
ATOM 689 N N . ARG A 1 89 ? 12.952 7.975 -35.683 1.00 94.94 89 ARG A N 1
ATOM 690 C CA . ARG A 1 89 ? 12.189 7.498 -36.845 1.00 94.94 89 ARG A CA 1
ATOM 691 C C . ARG A 1 89 ? 11.532 6.139 -36.588 1.00 94.94 89 ARG A C 1
ATOM 693 O O . ARG A 1 89 ? 10.373 5.948 -36.925 1.00 94.94 89 ARG A O 1
ATOM 700 N N . GLN A 1 90 ? 12.254 5.210 -35.958 1.00 92.69 90 GLN A N 1
ATOM 701 C CA . GLN A 1 90 ? 11.706 3.895 -35.608 1.00 92.69 90 GLN A CA 1
ATOM 702 C C . GLN A 1 90 ? 10.537 3.998 -34.618 1.00 92.69 90 GLN A C 1
ATOM 704 O O . GLN A 1 90 ? 9.575 3.239 -34.728 1.00 92.69 90 GLN A O 1
ATOM 709 N N . LEU A 1 91 ? 10.606 4.921 -33.652 1.00 91.69 91 LEU A N 1
ATOM 710 C CA . LEU A 1 91 ? 9.515 5.157 -32.701 1.00 91.69 91 LEU A CA 1
ATOM 711 C C . LEU A 1 91 ? 8.265 5.711 -33.396 1.00 91.69 91 LEU A C 1
ATOM 713 O O . LEU A 1 91 ? 7.174 5.201 -33.141 1.00 91.69 91 LEU A O 1
ATOM 717 N N . GLU A 1 92 ? 8.435 6.676 -34.303 1.00 93.00 92 GLU A N 1
ATOM 718 C CA . GLU A 1 92 ? 7.351 7.242 -35.116 1.00 93.00 92 GLU A CA 1
ATOM 719 C C . GLU A 1 92 ? 6.685 6.158 -35.982 1.00 93.00 92 GLU A C 1
ATOM 721 O O . GLU A 1 92 ? 5.465 6.013 -35.979 1.00 93.00 92 GLU A O 1
ATOM 726 N N . GLU A 1 93 ? 7.478 5.315 -36.649 1.00 94.19 93 GLU A N 1
ATOM 727 C CA . GLU A 1 93 ? 6.981 4.217 -37.492 1.00 94.19 93 GLU A CA 1
ATOM 728 C C . GLU A 1 93 ? 6.245 3.127 -36.694 1.00 94.19 93 GLU A C 1
ATOM 730 O O . GLU A 1 93 ? 5.284 2.536 -37.188 1.00 94.19 93 GLU A O 1
ATOM 735 N N . THR A 1 94 ? 6.691 2.843 -35.466 1.00 93.12 94 THR A N 1
ATOM 736 C CA . THR A 1 94 ? 6.154 1.734 -34.660 1.00 93.12 94 THR A CA 1
ATOM 737 C C . THR A 1 94 ? 4.941 2.149 -33.825 1.00 93.12 94 THR A C 1
ATOM 739 O O . THR A 1 94 ? 4.015 1.357 -33.652 1.00 93.12 94 THR A O 1
ATOM 742 N N . TRP A 1 95 ? 4.937 3.375 -33.293 1.00 88.19 95 TRP A N 1
ATOM 743 C CA . TRP A 1 95 ? 3.953 3.827 -32.300 1.00 88.19 95 TRP A CA 1
ATOM 744 C C . TRP A 1 95 ? 3.245 5.136 -32.671 1.00 88.19 95 TRP A C 1
ATOM 746 O O . TRP A 1 95 ? 2.343 5.548 -31.943 1.00 88.19 95 TRP A O 1
ATOM 756 N N . GLY A 1 96 ? 3.616 5.786 -33.780 1.00 84.81 96 GLY A N 1
ATOM 757 C CA . GLY A 1 96 ? 3.022 7.056 -34.210 1.00 84.81 96 GLY A CA 1
ATOM 758 C C . GLY A 1 96 ? 3.291 8.228 -33.261 1.00 84.81 96 GLY A C 1
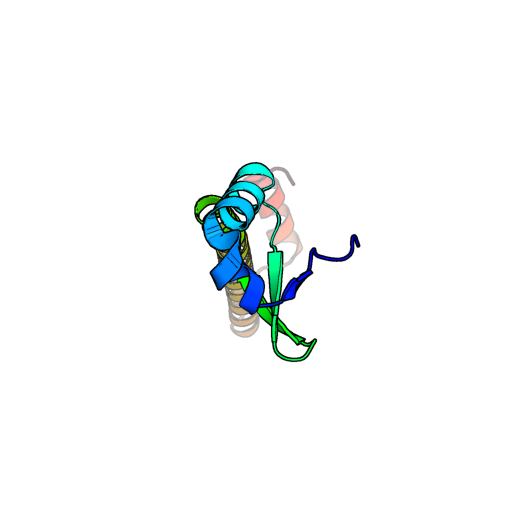ATOM 759 O O . GLY A 1 96 ? 2.468 9.142 -33.195 1.00 84.81 96 GLY A O 1
ATOM 760 N N . MET A 1 97 ? 4.383 8.165 -32.488 1.00 59.75 97 MET A N 1
ATOM 761 C CA . MET A 1 97 ? 4.837 9.233 -31.585 1.00 59.75 97 MET A CA 1
ATOM 762 C C . MET A 1 97 ? 5.835 10.174 -32.245 1.00 59.75 97 MET A C 1
ATOM 764 O O . MET A 1 97 ? 6.684 9.669 -33.008 1.00 59.75 97 MET A O 1
#

Nearest PDB structures (foldseek):
  2a6q-assembly3_D  TM=8.979E-01  e=6.758E-03  Escherichia coli
  2a6q-assembly1_A  TM=6.096E-01  e=1.379E-03  Escherichia coli
  3g5o-assembly1_D  TM=5.289E-01  e=9.106E-04  Mycobacterium tuberculosis H37Rv
  6l8e-assembly1_B  TM=8.728E-01  e=1.414E-01  Staphylococcus aureus subsp. aureus NCTC 8325

Mean predicted aligned error: 6.66 Å

Radius of gyration: 24.43 Å; Cα contacts (8 Å, |Δi|>4): 71; chains: 1; bounding box: 47×22×63 Å